Protein AF-U6SI05-F1 (afdb_monomer_lite)

Organism: NCBI:txid1188261

pLDDT: mean 92.86, std 5.34, range [65.56, 98.38]

Secondary structure (DSSP, 8-state):
--GGGTTTHHHHHHHHHHHHHS-SSHHHHHHHHHHHHHHHHHHHHHHHHHHHHHSS----PPPPP---SSHHHHHHHHHHHHHHHHHHHHHHHHHTTTS-HHHHHHHHHHHHHHHHHHHHHHHHTT-

Foldseek 3Di:
DLLVLCQALVQLLVLLQVLLVQPPDPLLNVLSVVLNVLSVVLNVLSQVLVCVVPVDGDDHNHDDHDHDPDSVRSLVVNLVSLVVSLVVLVVVLVVCVPPDPVSNVSSVVSNVSSVVNNVSSVVSVVD

Sequence (127 aa):
MLEDLMETESSDVLMIDYLSVISPSEQASFLWKQILESRRRHYDWLRSVYYQLNGRWPEVDQEIFRRPSSYEEGLTTQFTRTERRKLHMQSLMNQMLYASVYFSQSLQIIYNQLLYEELLLRHLRRF

Radius of gyration: 14.97 Å; chains: 1; bounding box: 37×19×43 Å

Structure (mmCIF, N/CA/C/O backbone):
data_AF-U6SI05-F1
#
_entry.id   AF-U6SI05-F1
#
loop_
_atom_site.group_PDB
_atom_site.id
_atom_site.type_symbol
_atom_site.label_atom_id
_atom_site.label_alt_id
_atom_site.label_comp_id
_atom_site.label_asym_id
_atom_site.label_entity_id
_atom_site.label_seq_id
_atom_site.pdbx_PDB_ins_code
_atom_site.Cartn_x
_atom_site.Cartn_y
_atom_site.Cartn_z
_atom_site.occupancy
_atom_site.B_iso_or_equiv
_atom_site.auth_seq_id
_atom_site.auth_comp_id
_atom_site.auth_asym_id
_atom_site.auth_atom_id
_atom_site.pdbx_PDB_model_num
ATOM 1 N N . MET A 1 1 ? 6.716 -8.276 -12.185 1.00 77.75 1 MET A N 1
ATOM 2 C CA . MET A 1 1 ? 7.319 -7.105 -12.852 1.00 77.75 1 MET A CA 1
ATOM 3 C C . MET A 1 1 ? 6.837 -5.832 -12.150 1.00 77.75 1 MET A C 1
ATOM 5 O O . MET A 1 1 ? 6.410 -5.949 -11.007 1.00 77.75 1 MET A O 1
ATOM 9 N N . LEU A 1 2 ? 6.981 -4.632 -12.733 1.00 85.75 2 LEU A N 1
ATOM 10 C CA . LEU A 1 2 ? 6.451 -3.389 -12.134 1.00 85.75 2 LEU A CA 1
ATOM 11 C C . LEU A 1 2 ? 4.914 -3.418 -12.079 1.00 85.75 2 LEU A C 1
ATOM 13 O O . LEU A 1 2 ? 4.325 -2.871 -11.154 1.00 85.75 2 LEU A O 1
ATOM 17 N N . GLU A 1 3 ? 4.287 -4.089 -13.044 1.00 89.94 3 GLU A N 1
ATOM 18 C CA . GLU A 1 3 ? 2.844 -4.305 -13.157 1.00 89.94 3 GLU A CA 1
ATOM 19 C C . GLU A 1 3 ? 2.244 -4.972 -11.919 1.00 89.94 3 GLU A C 1
ATOM 21 O O . GLU A 1 3 ? 1.262 -4.469 -11.383 1.00 89.94 3 GLU A O 1
ATOM 26 N N . ASP A 1 4 ? 2.880 -6.023 -11.403 1.00 87.81 4 ASP A N 1
ATOM 27 C CA . ASP A 1 4 ? 2.431 -6.762 -10.216 1.00 87.81 4 ASP A CA 1
ATOM 28 C C . ASP A 1 4 ? 2.287 -5.852 -8.978 1.00 87.81 4 ASP A C 1
ATOM 30 O O . ASP A 1 4 ? 1.471 -6.095 -8.092 1.00 87.81 4 ASP A O 1
ATOM 34 N N . LEU A 1 5 ? 3.082 -4.776 -8.892 1.00 88.81 5 LEU A N 1
ATOM 35 C CA . LEU A 1 5 ? 2.978 -3.807 -7.799 1.00 88.81 5 LEU A CA 1
ATOM 36 C C . LEU A 1 5 ? 1.733 -2.922 -7.921 1.00 88.81 5 LEU A C 1
ATOM 38 O O . LEU A 1 5 ? 1.327 -2.331 -6.922 1.00 88.81 5 LEU A O 1
ATOM 42 N N . MET A 1 6 ? 1.153 -2.818 -9.118 1.00 92.00 6 MET A N 1
ATOM 43 C CA . MET A 1 6 ? -0.005 -1.988 -9.460 1.00 92.00 6 MET A CA 1
ATOM 44 C C . MET A 1 6 ? -1.323 -2.778 -9.492 1.00 92.00 6 MET A C 1
ATOM 46 O O . MET A 1 6 ? -2.388 -2.163 -9.462 1.00 92.00 6 MET A O 1
ATOM 50 N N . GLU A 1 7 ? -1.286 -4.116 -9.474 1.00 92.12 7 GLU A N 1
ATOM 51 C CA . GLU A 1 7 ? -2.482 -4.982 -9.421 1.00 92.12 7 GLU A CA 1
ATOM 52 C C . GLU A 1 7 ? -3.375 -4.669 -8.213 1.00 92.12 7 GLU A C 1
ATOM 54 O O . GLU A 1 7 ? -4.600 -4.758 -8.284 1.00 92.12 7 GLU A O 1
ATOM 59 N N . THR A 1 8 ? -2.782 -4.255 -7.091 1.00 90.06 8 THR A N 1
ATOM 60 C CA . THR A 1 8 ? -3.529 -4.011 -5.851 1.00 90.06 8 THR A CA 1
ATOM 61 C C . THR A 1 8 ? -4.013 -2.571 -5.684 1.00 90.06 8 THR A C 1
ATOM 63 O O . THR A 1 8 ? -4.640 -2.300 -4.657 1.00 90.06 8 THR A O 1
ATOM 66 N N . GLU A 1 9 ? -3.763 -1.664 -6.645 1.00 88.69 9 GLU A N 1
ATOM 67 C CA . GLU A 1 9 ? -3.997 -0.211 -6.516 1.00 88.69 9 GLU A CA 1
ATOM 68 C C . GLU A 1 9 ? -5.390 0.126 -6.003 1.00 88.69 9 GLU A C 1
ATOM 70 O O . GLU A 1 9 ? -5.544 0.706 -4.921 1.00 88.69 9 GLU A O 1
ATOM 75 N N . SER A 1 10 ? -6.409 -0.316 -6.728 1.00 90.94 10 SER A N 1
ATOM 76 C CA . SER A 1 10 ? -7.801 -0.034 -6.384 1.00 90.94 10 SER A CA 1
ATOM 77 C C . SER A 1 10 ? -8.182 -0.663 -5.043 1.00 90.94 10 SER A C 1
ATOM 79 O O . SER A 1 10 ? -8.778 -0.011 -4.183 1.00 90.94 10 SER A O 1
ATOM 81 N N . SER A 1 11 ? -7.800 -1.927 -4.832 1.00 94.50 11 SER A N 1
ATOM 82 C CA . SER A 1 11 ? -8.168 -2.670 -3.624 1.00 94.50 11 SER A CA 1
ATOM 83 C C . SER A 1 11 ? -7.544 -2.091 -2.353 1.00 94.50 11 SER A C 1
ATOM 85 O O . SER A 1 11 ? -8.186 -2.085 -1.303 1.00 94.50 11 SER A O 1
ATOM 87 N N . ASP A 1 12 ? -6.310 -1.591 -2.432 1.00 94.94 12 ASP A N 1
ATOM 88 C CA . ASP A 1 12 ? -5.600 -1.034 -1.287 1.00 94.94 12 ASP A CA 1
ATOM 89 C C . ASP A 1 12 ? -6.138 0.33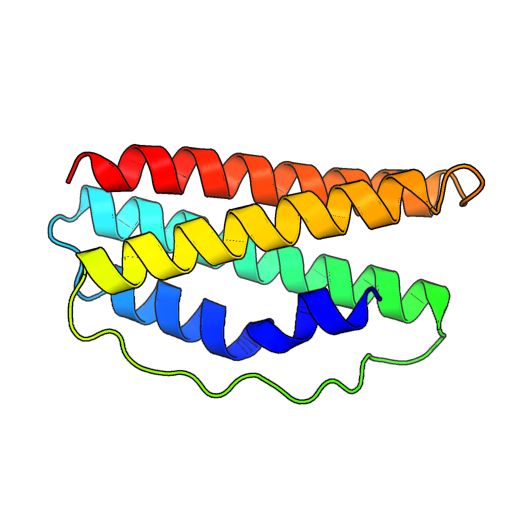7 -0.912 1.00 94.94 12 ASP A C 1
ATOM 91 O O . ASP A 1 12 ? -6.371 0.587 0.269 1.00 94.94 12 ASP A O 1
ATOM 95 N N . VAL A 1 13 ? -6.379 1.204 -1.898 1.00 96.00 13 VAL A N 1
ATOM 96 C CA . VAL A 1 13 ? -6.966 2.528 -1.660 1.00 96.00 13 VAL A CA 1
ATOM 97 C C . VAL A 1 13 ? -8.330 2.386 -0.984 1.00 96.00 13 VAL A C 1
ATOM 99 O O . VAL A 1 13 ? -8.575 3.047 0.022 1.00 96.00 13 VAL A O 1
ATOM 102 N N . LEU A 1 14 ? -9.181 1.478 -1.474 1.00 97.25 14 LEU A N 1
ATOM 103 C CA . LEU A 1 14 ? -10.499 1.218 -0.887 1.00 97.25 14 LEU A CA 1
ATOM 104 C C . LEU A 1 14 ? -10.412 0.601 0.515 1.00 97.25 14 LEU A C 1
ATOM 106 O O . LEU A 1 14 ? -11.160 0.995 1.406 1.00 97.25 14 LEU A O 1
ATOM 110 N N . MET A 1 15 ? -9.489 -0.339 0.735 1.00 97.50 15 MET A N 1
ATOM 111 C CA . MET A 1 15 ? -9.265 -0.941 2.052 1.00 97.50 15 MET A CA 1
ATOM 112 C C . MET A 1 15 ? -8.819 0.100 3.078 1.00 97.50 15 MET A C 1
ATOM 114 O O . MET A 1 15 ? -9.364 0.147 4.177 1.00 97.50 15 MET A O 1
ATOM 118 N N . ILE A 1 16 ? -7.839 0.933 2.729 1.00 97.75 16 ILE A N 1
ATOM 119 C CA . ILE A 1 16 ? -7.311 1.961 3.628 1.00 97.75 16 ILE A CA 1
ATOM 120 C C . ILE A 1 16 ? -8.383 3.015 3.929 1.00 97.75 16 ILE A C 1
ATOM 122 O O . ILE A 1 16 ? -8.551 3.393 5.088 1.00 97.75 16 ILE A O 1
ATOM 126 N N . ASP A 1 17 ? -9.130 3.457 2.914 1.00 97.81 17 ASP A N 1
ATOM 127 C CA . ASP A 1 17 ? -10.236 4.402 3.091 1.00 97.81 17 ASP A CA 1
ATOM 128 C C . ASP A 1 17 ? -11.298 3.833 4.043 1.00 97.81 17 ASP A C 1
ATOM 130 O O . ASP A 1 17 ? -11.627 4.458 5.052 1.00 97.81 17 ASP A O 1
ATOM 134 N N . TYR A 1 18 ? -11.729 2.589 3.815 1.00 98.00 18 TYR A N 1
ATOM 135 C CA . TYR A 1 18 ? -12.655 1.882 4.699 1.00 98.00 18 TYR A CA 1
ATOM 136 C C . TYR A 1 18 ? -12.130 1.778 6.141 1.00 98.00 18 TYR A C 1
ATOM 138 O O . TYR A 1 18 ? -12.859 2.085 7.087 1.00 98.00 18 TYR A O 1
ATOM 146 N N . LEU A 1 19 ? -10.863 1.392 6.328 1.00 98.19 19 LEU A N 1
ATOM 147 C CA . LEU A 1 19 ? -10.246 1.280 7.654 1.00 98.19 19 LEU A CA 1
ATOM 148 C C . LEU A 1 19 ? -10.152 2.628 8.366 1.00 98.19 19 LEU A C 1
ATOM 150 O O . LEU A 1 19 ? -10.334 2.677 9.582 1.00 98.19 19 LEU A O 1
ATOM 154 N N . SER A 1 20 ? -9.955 3.723 7.628 1.00 97.88 20 SER A N 1
ATOM 155 C CA . SER A 1 20 ? -9.966 5.075 8.192 1.00 97.88 20 SER A CA 1
ATOM 156 C C . SER A 1 20 ? -11.327 5.462 8.784 1.00 97.88 20 SER A C 1
ATOM 158 O O . SER A 1 20 ? -11.372 6.221 9.755 1.00 97.88 20 SER A O 1
ATOM 160 N N . VAL A 1 21 ? -12.423 4.916 8.240 1.00 97.12 21 VAL A N 1
ATOM 161 C CA . VAL A 1 21 ? -13.794 5.155 8.716 1.00 97.12 21 VAL A CA 1
ATOM 162 C C . VAL A 1 21 ? -14.121 4.285 9.924 1.00 97.12 21 VAL A C 1
ATOM 164 O O . VAL A 1 21 ? -14.682 4.776 10.897 1.00 97.12 21 VAL A O 1
ATOM 167 N N . ILE A 1 22 ? -13.760 3.000 9.885 1.00 96.94 22 ILE A N 1
ATOM 168 C CA . ILE A 1 22 ? -14.066 2.051 10.970 1.00 96.94 22 ILE A CA 1
ATOM 169 C C . ILE A 1 22 ? -12.996 2.007 12.073 1.00 96.94 22 ILE A C 1
ATOM 171 O O . ILE A 1 22 ? -12.964 1.072 12.870 1.00 96.94 22 ILE A O 1
ATOM 175 N N . SER A 1 23 ? -12.087 2.981 12.082 1.00 96.81 23 SER A N 1
ATOM 176 C CA . SER A 1 23 ? -10.980 3.056 13.034 1.00 96.81 23 SER A CA 1
ATOM 177 C C . SER A 1 23 ? -11.467 3.139 14.488 1.00 96.81 23 SER A C 1
ATOM 179 O O . SER A 1 23 ? -12.446 3.833 14.760 1.00 96.81 23 SER A O 1
ATOM 181 N N . PRO A 1 24 ? -10.762 2.507 15.446 1.00 96.00 24 PRO A N 1
ATOM 182 C CA . PRO A 1 24 ? -11.163 2.487 16.857 1.00 96.00 24 PRO A CA 1
ATOM 183 C C . PRO A 1 24 ? -10.962 3.831 17.576 1.00 96.00 24 PRO A C 1
ATOM 185 O O . PRO A 1 24 ? -11.476 4.029 18.674 1.00 96.00 24 PRO A O 1
ATOM 188 N N . SER A 1 25 ? -10.197 4.754 16.986 1.00 97.31 25 SER A N 1
ATOM 189 C CA . SER A 1 25 ? -9.910 6.072 17.550 1.00 97.31 25 SER A CA 1
ATOM 190 C C . SER A 1 25 ? -9.669 7.111 16.455 1.00 97.31 25 SER A C 1
ATOM 192 O O . SER A 1 25 ? -9.328 6.776 15.315 1.00 97.31 25 SER A O 1
ATOM 194 N N . GLU A 1 26 ? -9.791 8.393 16.806 1.00 97.06 26 GLU A N 1
ATOM 195 C CA . GLU A 1 26 ? -9.443 9.497 15.903 1.00 97.06 26 GLU A CA 1
ATOM 196 C C . GLU A 1 26 ? -7.959 9.470 15.524 1.00 97.06 26 GLU A C 1
ATOM 198 O O . GLU A 1 26 ? -7.608 9.734 14.374 1.00 97.06 26 GLU A O 1
ATOM 203 N N . GLN A 1 27 ? -7.085 9.093 16.464 1.00 97.62 27 GLN A N 1
ATOM 204 C CA . GLN A 1 27 ? -5.653 8.957 16.211 1.00 97.62 27 GLN A CA 1
ATOM 205 C C . GLN A 1 27 ? -5.378 7.855 15.181 1.00 97.62 27 GLN A C 1
ATOM 207 O O . GLN A 1 27 ? -4.590 8.068 14.261 1.00 97.62 27 GLN A O 1
ATOM 212 N N . ALA A 1 28 ? -6.052 6.705 15.283 1.00 98.06 28 ALA A N 1
ATOM 213 C CA . ALA A 1 28 ? -5.942 5.643 14.288 1.00 98.06 28 ALA A CA 1
ATOM 214 C C . ALA A 1 28 ? -6.483 6.094 12.920 1.00 98.06 28 ALA A C 1
ATOM 216 O O . ALA A 1 28 ? -5.811 5.913 11.904 1.00 98.06 28 ALA A O 1
ATOM 217 N N . SER A 1 29 ? -7.640 6.764 12.889 1.00 98.12 29 SER A N 1
ATOM 218 C CA . SER A 1 29 ? -8.212 7.314 11.650 1.00 98.12 29 SER A CA 1
ATOM 219 C C . SER A 1 29 ? -7.255 8.298 10.967 1.00 98.12 29 SER A C 1
ATOM 221 O O . SER A 1 29 ? -7.058 8.244 9.751 1.00 98.12 29 SER A O 1
ATOM 223 N N . PHE A 1 30 ? -6.600 9.166 11.743 1.00 98.12 30 PHE A N 1
ATOM 224 C CA . PHE A 1 30 ? -5.607 10.110 11.236 1.00 98.12 30 PHE A CA 1
ATOM 225 C C . PHE A 1 30 ? -4.402 9.401 10.602 1.00 98.12 30 PHE A C 1
ATOM 227 O O . PHE A 1 30 ? -4.012 9.740 9.484 1.00 98.12 30 PHE A O 1
ATOM 234 N N . LEU A 1 31 ? -3.849 8.382 11.267 1.00 98.38 31 LEU A N 1
ATOM 235 C CA . LEU A 1 31 ? -2.741 7.589 10.725 1.00 98.38 31 LEU A CA 1
ATOM 236 C C . LEU A 1 31 ? -3.138 6.871 9.426 1.00 98.38 31 LEU A C 1
ATOM 238 O O . LEU A 1 31 ? -2.369 6.874 8.465 1.00 98.38 31 LEU A O 1
ATOM 242 N N . TRP A 1 32 ? -4.351 6.317 9.344 1.00 98.38 32 TRP A N 1
ATOM 243 C CA . TRP A 1 32 ? -4.848 5.712 8.104 1.00 98.38 32 TRP A CA 1
ATOM 244 C C . TRP A 1 32 ? -4.969 6.712 6.956 1.00 98.38 32 TRP A C 1
ATOM 246 O O . TRP A 1 32 ? -4.598 6.383 5.832 1.00 98.38 32 TRP A O 1
ATOM 256 N N . LYS A 1 33 ? -5.417 7.943 7.219 1.00 98.12 33 LYS A N 1
ATOM 257 C CA . LYS A 1 33 ? -5.464 9.003 6.197 1.00 98.12 33 LYS A CA 1
ATOM 258 C C . LYS A 1 33 ? -4.068 9.366 5.685 1.00 98.12 33 LYS A C 1
ATOM 260 O O . LYS A 1 33 ? -3.891 9.532 4.482 1.00 98.12 33 LYS A O 1
ATOM 265 N N . GLN A 1 34 ? -3.061 9.400 6.559 1.00 98.19 34 GLN A N 1
ATOM 266 C CA . GLN A 1 34 ? -1.668 9.594 6.136 1.00 98.19 34 GLN A CA 1
ATOM 267 C C . GLN A 1 34 ? -1.167 8.447 5.244 1.00 98.19 34 GLN A C 1
ATOM 269 O O . GLN A 1 34 ? -0.516 8.693 4.225 1.00 98.19 34 GLN A O 1
ATOM 274 N N . ILE A 1 35 ? -1.510 7.198 5.585 1.00 98.00 35 ILE A N 1
ATOM 275 C CA . ILE A 1 35 ? -1.207 6.031 4.743 1.00 98.00 35 ILE A CA 1
ATOM 276 C C . ILE A 1 35 ? -1.922 6.147 3.393 1.00 98.00 35 ILE A C 1
ATOM 278 O O . ILE A 1 35 ? -1.301 5.897 2.365 1.00 98.00 35 ILE A O 1
ATOM 282 N N . LEU A 1 36 ? -3.192 6.563 3.367 1.00 97.69 36 LEU A N 1
ATOM 283 C CA . LEU A 1 36 ? -3.978 6.715 2.139 1.00 97.69 36 LEU A CA 1
ATOM 284 C C . LEU A 1 36 ? -3.316 7.683 1.155 1.00 97.69 36 LEU A C 1
ATOM 286 O O . LEU A 1 36 ? -3.168 7.379 -0.029 1.00 97.69 36 LEU A O 1
ATOM 290 N N . GLU A 1 37 ? -2.897 8.847 1.646 1.00 97.12 37 GLU A N 1
ATOM 291 C CA . GLU A 1 37 ? -2.204 9.846 0.836 1.00 97.12 37 GLU A CA 1
ATOM 292 C C . GLU A 1 37 ? -0.849 9.345 0.333 1.00 97.12 37 GLU A C 1
ATOM 294 O O . GLU A 1 37 ? -0.506 9.559 -0.832 1.00 97.12 37 GLU A O 1
ATOM 299 N N . SER A 1 38 ? -0.081 8.666 1.192 1.00 96.31 38 SER A N 1
ATOM 300 C CA . SER A 1 38 ? 1.181 8.038 0.791 1.00 96.31 38 SER A CA 1
ATOM 301 C C . SER A 1 38 ? 0.956 7.008 -0.310 1.00 96.31 38 SER A C 1
ATOM 303 O O . SER A 1 38 ? 1.637 7.047 -1.335 1.00 96.31 38 SER A O 1
ATOM 305 N N . ARG A 1 39 ? -0.064 6.161 -0.154 1.00 95.75 39 ARG A N 1
ATOM 306 C CA . ARG A 1 39 ? -0.353 5.067 -1.073 1.00 95.75 39 ARG A CA 1
ATOM 307 C C . ARG A 1 39 ? -0.771 5.564 -2.454 1.00 95.75 39 ARG A C 1
ATOM 309 O O . ARG A 1 39 ? -0.346 4.998 -3.455 1.00 95.75 39 ARG A O 1
ATOM 316 N N . ARG A 1 40 ? -1.546 6.649 -2.527 1.00 95.50 40 ARG A N 1
ATOM 317 C CA . ARG A 1 40 ? -1.880 7.303 -3.806 1.00 95.50 40 ARG A CA 1
ATOM 318 C C . ARG A 1 40 ? -0.629 7.823 -4.513 1.00 95.50 40 ARG A C 1
ATOM 320 O O . ARG A 1 40 ? -0.412 7.495 -5.675 1.00 95.50 40 ARG A O 1
ATOM 327 N N . ARG A 1 41 ? 0.241 8.540 -3.788 1.00 94.38 41 ARG A N 1
ATOM 328 C CA . ARG A 1 41 ? 1.519 9.027 -4.340 1.00 94.38 41 ARG A CA 1
ATOM 329 C C . ARG A 1 41 ? 2.413 7.885 -4.813 1.00 94.38 41 ARG A C 1
ATOM 331 O O . ARG A 1 41 ? 3.056 8.019 -5.847 1.00 94.38 41 ARG A O 1
ATOM 338 N N . HIS A 1 42 ? 2.449 6.779 -4.076 1.00 93.69 42 HIS A N 1
ATOM 339 C CA . HIS A 1 42 ? 3.177 5.578 -4.467 1.00 93.69 42 HIS A CA 1
ATOM 340 C C . HIS A 1 42 ? 2.699 5.081 -5.836 1.00 93.69 42 HIS A C 1
ATOM 342 O O . HIS A 1 42 ? 3.515 4.937 -6.747 1.00 93.69 42 HIS A O 1
ATOM 348 N N . TYR A 1 43 ? 1.394 4.890 -6.030 1.00 94.31 43 TYR A N 1
ATOM 349 C CA . TYR A 1 43 ? 0.880 4.436 -7.323 1.00 94.31 43 TYR A CA 1
ATOM 350 C C . TYR A 1 43 ? 1.112 5.434 -8.461 1.00 94.31 43 TYR A C 1
ATOM 352 O O . TYR A 1 43 ? 1.492 5.021 -9.556 1.00 94.31 43 TYR A O 1
ATOM 360 N N . ASP A 1 44 ? 0.992 6.738 -8.205 1.00 93.31 44 ASP A N 1
ATOM 361 C CA . ASP A 1 44 ? 1.321 7.762 -9.203 1.00 93.31 44 ASP A CA 1
ATOM 362 C C . ASP A 1 44 ? 2.796 7.679 -9.639 1.00 93.31 44 ASP A C 1
ATOM 364 O O . ASP A 1 44 ? 3.109 7.780 -10.832 1.00 93.31 44 ASP A O 1
ATOM 368 N N . TRP A 1 45 ? 3.709 7.431 -8.695 1.00 92.81 45 TRP A N 1
ATOM 369 C CA . TRP A 1 45 ? 5.122 7.197 -8.996 1.00 92.81 45 TRP A CA 1
ATOM 370 C C . TRP A 1 45 ? 5.344 5.909 -9.787 1.00 92.81 45 TRP A C 1
ATOM 372 O O . TRP A 1 45 ? 6.058 5.947 -10.789 1.00 92.81 45 TRP A O 1
ATOM 382 N N . LEU A 1 46 ? 4.726 4.790 -9.394 1.00 93.12 46 LEU A N 1
ATOM 383 C CA . LEU A 1 46 ? 4.829 3.522 -10.128 1.00 93.12 46 LEU A CA 1
ATOM 384 C C . LEU A 1 46 ? 4.363 3.673 -11.577 1.00 93.12 46 LEU A C 1
ATOM 386 O O . LEU A 1 46 ? 5.084 3.277 -12.494 1.00 93.12 46 LEU A O 1
ATOM 390 N N . ARG A 1 47 ? 3.205 4.307 -11.794 1.00 93.38 47 ARG A N 1
ATOM 391 C CA . ARG A 1 47 ? 2.660 4.567 -13.133 1.00 93.38 47 ARG A CA 1
ATOM 392 C C . ARG A 1 47 ? 3.586 5.466 -13.955 1.00 93.38 47 ARG A C 1
ATOM 394 O O . ARG A 1 47 ? 3.807 5.194 -15.133 1.00 93.38 47 ARG A O 1
ATOM 401 N N . SER A 1 48 ? 4.170 6.491 -13.334 1.00 91.75 48 SER A N 1
ATOM 402 C CA . SER A 1 48 ? 5.122 7.396 -13.996 1.00 91.75 48 SER A CA 1
ATOM 403 C C . SER A 1 48 ? 6.392 6.668 -14.440 1.00 91.75 48 SER A C 1
ATOM 405 O O . SER A 1 48 ? 6.806 6.787 -15.594 1.00 91.75 48 SER A O 1
ATOM 407 N N . VAL A 1 49 ? 6.972 5.861 -13.549 1.00 90.81 49 VAL A N 1
ATOM 408 C CA . VAL A 1 49 ? 8.156 5.040 -13.833 1.00 90.81 49 VAL A CA 1
ATOM 409 C C . VAL A 1 49 ? 7.862 4.025 -14.935 1.00 90.81 49 VAL A C 1
ATOM 411 O O . VAL A 1 49 ? 8.652 3.865 -15.866 1.00 90.81 49 VAL A O 1
ATOM 414 N N . TYR A 1 50 ? 6.702 3.371 -14.870 1.00 92.31 50 TYR A N 1
ATOM 415 C CA . TYR A 1 50 ? 6.270 2.425 -15.888 1.00 92.31 50 TYR A CA 1
A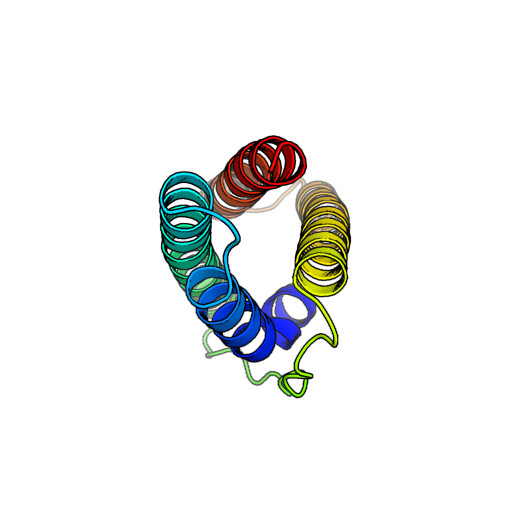TOM 416 C C . TYR A 1 50 ? 6.176 3.068 -17.272 1.00 92.31 50 TYR A C 1
ATOM 418 O O . TYR A 1 50 ? 6.710 2.528 -18.243 1.00 92.31 50 TYR A O 1
ATOM 426 N N . TYR A 1 51 ? 5.526 4.231 -17.359 1.00 92.69 51 TYR A N 1
ATOM 427 C CA . TYR A 1 51 ? 5.358 4.955 -18.613 1.00 92.69 51 TYR A CA 1
ATOM 428 C C . TYR A 1 51 ? 6.703 5.347 -19.222 1.00 92.69 51 TYR A C 1
ATOM 430 O O . TYR A 1 51 ? 6.912 5.196 -20.421 1.00 92.69 51 TYR A O 1
ATOM 438 N N . GLN A 1 52 ? 7.645 5.805 -18.401 1.00 88.94 52 GLN A N 1
ATOM 439 C CA . GLN A 1 52 ? 8.974 6.193 -18.870 1.00 88.94 52 GLN A CA 1
ATOM 440 C C . GLN A 1 52 ? 9.782 5.013 -19.412 1.00 88.94 52 GLN A C 1
ATOM 442 O O . GLN A 1 52 ? 10.558 5.194 -20.346 1.00 88.94 52 GLN A O 1
ATOM 447 N N . LEU A 1 53 ? 9.592 3.816 -18.855 1.00 87.81 53 LEU A N 1
ATOM 448 C CA . LEU A 1 53 ? 10.236 2.604 -19.355 1.00 87.81 53 LEU A CA 1
ATOM 449 C C . LEU A 1 53 ? 9.592 2.065 -20.635 1.00 87.81 53 LEU A C 1
ATOM 451 O O . LEU A 1 53 ? 10.299 1.591 -21.519 1.00 87.81 53 LEU A O 1
ATOM 455 N N . ASN A 1 54 ? 8.261 2.098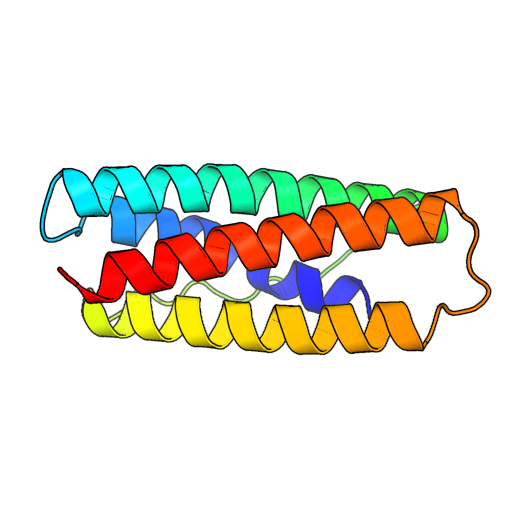 -20.720 1.00 91.25 54 ASN A N 1
ATOM 456 C CA . ASN A 1 54 ? 7.514 1.347 -21.733 1.00 91.25 54 ASN A CA 1
ATOM 457 C C . ASN A 1 54 ? 6.892 2.223 -22.830 1.00 91.25 54 ASN A C 1
ATOM 459 O O . ASN A 1 54 ? 6.400 1.696 -23.824 1.00 91.25 54 ASN A O 1
ATOM 463 N N . GLY A 1 55 ? 6.855 3.545 -22.650 1.00 93.81 55 GLY A N 1
ATOM 464 C CA . GLY A 1 55 ? 6.198 4.489 -23.561 1.00 93.81 55 GLY A CA 1
ATOM 465 C C . GLY A 1 55 ? 4.669 4.385 -23.592 1.00 93.81 55 GLY A C 1
ATOM 466 O O . GLY A 1 55 ? 4.033 4.980 -24.458 1.00 93.81 55 GLY A O 1
ATOM 467 N N . ARG A 1 56 ? 4.069 3.623 -22.671 1.00 93.69 56 ARG A N 1
ATOM 468 C CA . ARG A 1 56 ? 2.622 3.407 -22.557 1.00 93.69 56 ARG A CA 1
ATOM 469 C C . ARG A 1 56 ? 2.202 3.297 -21.098 1.00 93.69 56 ARG A C 1
ATOM 471 O O . ARG A 1 56 ? 3.015 2.962 -20.239 1.00 93.69 56 ARG A O 1
ATOM 478 N N . TRP A 1 57 ? 0.931 3.571 -20.829 1.00 90.81 57 TRP A N 1
ATOM 479 C CA . TRP A 1 57 ? 0.359 3.363 -19.502 1.00 90.81 57 TRP A CA 1
ATOM 480 C C . TRP A 1 57 ? 0.232 1.867 -19.189 1.00 90.81 57 TRP A C 1
ATOM 482 O O . TRP A 1 57 ? 0.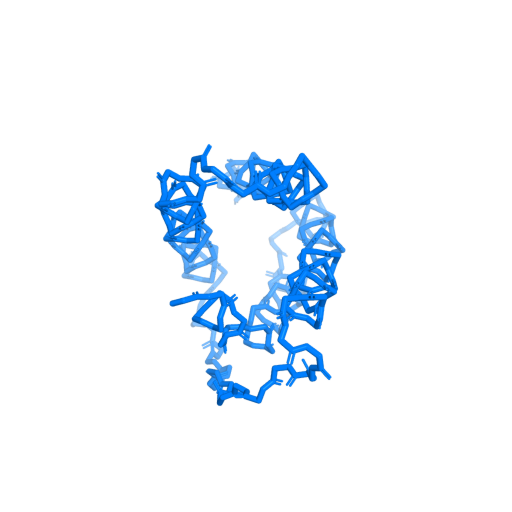079 1.066 -20.115 1.00 90.81 57 TRP A O 1
ATOM 492 N N . PRO A 1 58 ? 0.330 1.478 -17.908 1.00 91.19 58 PRO A N 1
ATOM 493 C CA . PRO A 1 58 ? 0.185 0.087 -17.518 1.00 91.19 58 PRO A CA 1
ATOM 494 C C . PRO A 1 58 ? -1.274 -0.355 -17.664 1.00 91.19 58 PRO A C 1
ATOM 496 O O . PRO A 1 58 ? -2.190 0.330 -17.211 1.00 91.19 58 PRO A O 1
ATOM 499 N N . GLU A 1 59 ? -1.476 -1.514 -18.283 1.00 91.38 59 GLU A N 1
ATOM 500 C CA . GLU A 1 59 ? -2.768 -2.196 -18.377 1.00 91.38 59 GLU A CA 1
ATOM 501 C C . GLU A 1 59 ? -2.718 -3.393 -17.432 1.00 91.38 59 GLU A C 1
ATOM 503 O O . GLU A 1 59 ? -2.095 -4.409 -17.735 1.00 91.38 59 GLU A O 1
ATOM 508 N N . VAL A 1 60 ? -3.300 -3.234 -16.245 1.00 89.25 60 VAL A N 1
ATOM 509 C CA . VAL A 1 60 ? -3.198 -4.218 -15.164 1.00 89.25 60 VAL A CA 1
ATOM 510 C C . VAL A 1 60 ? -4.596 -4.574 -14.693 1.00 89.25 60 VAL A C 1
ATOM 512 O O . VAL A 1 60 ? -5.382 -3.676 -14.377 1.00 89.25 60 VAL A O 1
ATOM 515 N N . ASP A 1 61 ? -4.896 -5.870 -14.632 1.00 90.38 61 ASP A N 1
ATOM 516 C CA . ASP A 1 61 ? -6.141 -6.344 -14.034 1.00 90.38 61 ASP A CA 1
ATOM 517 C C . ASP A 1 61 ? -6.106 -6.092 -12.523 1.00 90.38 61 ASP A C 1
ATOM 519 O O . ASP A 1 61 ? -5.146 -6.442 -11.835 1.00 90.38 61 ASP A O 1
ATOM 523 N N . GLN A 1 62 ? -7.122 -5.405 -12.015 1.00 90.94 62 GLN A N 1
ATOM 524 C CA . GLN A 1 62 ? -7.127 -4.921 -10.640 1.00 90.94 62 GLN A CA 1
ATOM 525 C C . GLN A 1 62 ? -7.682 -5.990 -9.704 1.00 90.94 62 GLN A C 1
ATOM 527 O O . GLN A 1 62 ? -8.757 -6.547 -9.937 1.00 90.94 62 GLN A O 1
ATOM 532 N N . GLU A 1 63 ? -7.004 -6.214 -8.578 1.00 91.06 63 GLU A N 1
ATOM 533 C CA . GLU A 1 63 ? -7.546 -7.059 -7.523 1.00 91.06 63 GLU A CA 1
ATOM 534 C C . GLU A 1 63 ? -8.904 -6.517 -7.057 1.00 91.06 63 GLU A C 1
ATOM 536 O O . GLU A 1 63 ? -9.077 -5.333 -6.747 1.00 91.06 63 GLU A O 1
ATOM 541 N N . ILE A 1 64 ? -9.876 -7.420 -6.944 1.00 92.06 64 ILE A N 1
ATOM 542 C CA . ILE A 1 64 ? -11.197 -7.082 -6.423 1.00 92.06 64 ILE A CA 1
ATOM 543 C C . ILE A 1 64 ? -11.063 -6.714 -4.945 1.00 92.06 64 ILE A C 1
ATOM 545 O O . ILE A 1 64 ? -10.547 -7.487 -4.132 1.00 92.06 64 ILE A O 1
ATOM 549 N N . PHE A 1 65 ? -11.591 -5.548 -4.576 1.00 93.56 65 PHE A N 1
ATOM 550 C CA . PHE A 1 65 ? -11.693 -5.154 -3.179 1.00 93.56 65 PHE A CA 1
ATOM 551 C C . PHE A 1 65 ? -12.579 -6.135 -2.400 1.00 93.56 65 PHE A C 1
ATOM 553 O O . PHE A 1 65 ? -13.759 -6.319 -2.702 1.00 93.56 65 PHE A O 1
ATOM 560 N N . ARG A 1 66 ? -12.006 -6.739 -1.358 1.00 92.69 66 ARG A N 1
ATOM 561 C CA . ARG A 1 66 ? -12.726 -7.564 -0.388 1.00 92.69 66 ARG A CA 1
ATOM 562 C C . ARG A 1 66 ? -12.757 -6.827 0.938 1.00 92.69 66 ARG A C 1
ATOM 564 O O . ARG A 1 66 ? -11.711 -6.595 1.541 1.00 92.69 66 ARG A O 1
ATOM 571 N N . ARG A 1 67 ? -13.958 -6.453 1.378 1.00 94.94 67 ARG A N 1
ATOM 572 C CA . ARG A 1 67 ? -14.162 -5.815 2.680 1.00 94.94 67 ARG A CA 1
ATOM 573 C C . ARG A 1 67 ? -13.672 -6.757 3.792 1.00 94.94 67 ARG A C 1
ATOM 575 O O . ARG A 1 67 ? -14.075 -7.920 3.782 1.00 94.94 67 ARG A O 1
ATOM 582 N N . PRO A 1 68 ? -12.863 -6.279 4.751 1.00 96.50 68 PRO A N 1
ATOM 583 C CA . PRO A 1 68 ? -12.420 -7.108 5.861 1.00 96.50 68 PRO A CA 1
ATOM 584 C C . PRO A 1 68 ? -13.573 -7.303 6.856 1.00 96.50 68 PRO A C 1
ATOM 586 O O . PRO A 1 68 ? -14.413 -6.414 7.038 1.00 96.50 68 PRO A O 1
ATOM 589 N N . SER A 1 69 ? -13.613 -8.456 7.519 1.00 96.31 69 SER A N 1
ATOM 590 C CA . SER A 1 69 ? -14.610 -8.781 8.546 1.00 96.31 69 SER A CA 1
ATOM 591 C C . SER A 1 69 ? -14.426 -7.965 9.828 1.00 96.31 69 SER A C 1
ATOM 593 O O . SER A 1 69 ? -15.379 -7.767 10.580 1.00 96.31 69 SER A O 1
ATOM 595 N N . SER A 1 70 ? -13.216 -7.451 10.065 1.00 96.94 70 SER A N 1
ATOM 596 C CA . SER A 1 70 ? -12.872 -6.637 11.229 1.00 96.94 70 SER A CA 1
ATOM 597 C C . SER A 1 70 ? -11.778 -5.615 10.916 1.00 96.94 70 SER A C 1
ATOM 599 O O . SER A 1 70 ? -11.078 -5.713 9.906 1.00 96.94 70 SER A O 1
ATOM 601 N N . TYR A 1 71 ? -11.616 -4.635 11.809 1.00 96.94 71 TYR A N 1
ATOM 602 C CA . TYR A 1 71 ? -10.509 -3.680 11.748 1.00 96.94 71 TYR A CA 1
ATOM 603 C C . TYR A 1 71 ? -9.142 -4.386 11.796 1.00 96.94 71 TYR A C 1
ATOM 605 O O . TYR A 1 71 ? -8.286 -4.120 10.956 1.00 96.94 71 TYR A O 1
ATOM 613 N N . GLU A 1 72 ? -8.970 -5.337 12.720 1.00 96.94 72 GLU A N 1
ATOM 614 C CA . GLU A 1 72 ? -7.708 -6.063 12.917 1.00 96.94 72 GLU A CA 1
ATOM 615 C C . GLU A 1 72 ? -7.321 -6.917 11.703 1.00 96.94 72 GLU A C 1
ATOM 617 O O . GLU A 1 72 ? -6.160 -6.942 11.285 1.00 96.94 72 GLU A O 1
ATOM 622 N N . GLU A 1 73 ? -8.300 -7.572 11.072 1.00 97.44 73 GLU A N 1
ATOM 623 C CA . GLU A 1 73 ? -8.062 -8.306 9.827 1.00 97.44 73 GLU A CA 1
ATOM 624 C C . GLU A 1 73 ? -7.600 -7.367 8.706 1.00 97.44 73 GLU A C 1
ATOM 626 O O . GLU A 1 73 ? -6.649 -7.678 7.982 1.00 97.44 73 GLU A O 1
ATOM 631 N N . GLY A 1 74 ? -8.239 -6.203 8.561 1.00 97.31 74 GLY A N 1
ATOM 632 C CA . GLY A 1 74 ? -7.852 -5.222 7.550 1.00 97.31 74 GLY A CA 1
ATOM 633 C C . GLY A 1 74 ? -6.460 -4.639 7.802 1.00 97.31 74 GLY A C 1
ATOM 634 O O . GLY A 1 74 ? -5.659 -4.541 6.869 1.00 97.31 74 GLY A O 1
ATOM 635 N N . LEU A 1 75 ? -6.128 -4.332 9.061 1.00 97.69 75 LEU A N 1
ATOM 636 C CA . LEU A 1 75 ? -4.793 -3.889 9.467 1.00 97.69 75 LEU A CA 1
ATOM 637 C C . LEU A 1 75 ? -3.734 -4.954 9.156 1.00 97.69 75 LEU A C 1
ATOM 639 O O . LEU A 1 75 ? -2.702 -4.647 8.554 1.00 97.69 75 LEU A O 1
ATOM 643 N N . THR A 1 76 ? -4.001 -6.212 9.510 1.00 97.19 76 THR A N 1
ATOM 644 C CA . THR A 1 76 ? -3.111 -7.343 9.216 1.00 97.19 76 THR A CA 1
ATOM 645 C C . THR A 1 76 ? -2.921 -7.518 7.712 1.00 97.19 76 THR A C 1
ATOM 647 O O . THR A 1 76 ? -1.789 -7.639 7.244 1.00 97.19 76 THR A O 1
ATOM 650 N N . THR A 1 77 ? -4.005 -7.435 6.939 1.00 96.06 77 THR A N 1
ATOM 651 C CA . THR A 1 77 ? -3.971 -7.515 5.473 1.00 96.06 77 THR A CA 1
ATOM 652 C C . THR A 1 77 ? -3.085 -6.422 4.878 1.00 96.06 77 THR A C 1
ATOM 654 O O . THR A 1 77 ? -2.217 -6.714 4.052 1.00 96.06 77 THR A O 1
ATOM 657 N N . GLN A 1 78 ? -3.247 -5.168 5.315 1.00 96.12 78 GLN A N 1
ATOM 658 C CA . GLN A 1 78 ? -2.409 -4.063 4.846 1.00 96.12 78 GLN A CA 1
ATOM 659 C C . GLN A 1 78 ? -0.944 -4.243 5.245 1.00 96.12 78 GLN A C 1
ATOM 661 O O . GLN A 1 78 ? -0.062 -4.009 4.421 1.00 96.12 78 GLN A O 1
ATOM 666 N N . PHE A 1 79 ? -0.666 -4.732 6.454 1.00 95.94 79 PHE A N 1
ATOM 667 C CA . PHE A 1 79 ? 0.696 -5.037 6.885 1.00 95.94 79 PHE A CA 1
ATOM 668 C C . PHE A 1 79 ? 1.358 -6.088 5.983 1.00 95.94 79 PHE A C 1
ATOM 670 O O . PHE A 1 79 ? 2.434 -5.849 5.437 1.00 95.94 79 PHE A O 1
ATOM 677 N N . THR A 1 80 ? 0.693 -7.224 5.753 1.00 95.06 80 THR A N 1
ATOM 678 C CA . THR A 1 80 ? 1.211 -8.302 4.898 1.00 95.06 80 THR A CA 1
ATOM 679 C C . THR A 1 80 ? 1.418 -7.844 3.454 1.00 95.06 80 THR A C 1
ATOM 681 O O . THR A 1 80 ? 2.434 -8.176 2.841 1.00 95.06 80 THR A O 1
ATOM 684 N N . ARG A 1 81 ? 0.491 -7.053 2.898 1.00 94.25 81 ARG A N 1
ATOM 685 C CA . ARG A 1 81 ? 0.622 -6.500 1.541 1.00 94.25 81 ARG A CA 1
ATOM 686 C C . ARG A 1 81 ? 1.773 -5.498 1.431 1.00 94.25 81 ARG A C 1
ATOM 688 O O . ARG A 1 81 ? 2.479 -5.488 0.425 1.00 94.25 81 ARG A O 1
ATOM 695 N N . THR A 1 82 ? 1.974 -4.648 2.436 1.00 94.88 82 THR A N 1
ATOM 696 C CA . THR A 1 82 ? 3.109 -3.708 2.480 1.00 94.88 82 THR A CA 1
ATOM 697 C C . THR A 1 82 ? 4.442 -4.454 2.556 1.00 94.88 82 THR A C 1
ATOM 699 O O . THR A 1 82 ? 5.344 -4.152 1.776 1.00 94.88 82 THR A O 1
ATOM 702 N N . GLU A 1 83 ? 4.550 -5.491 3.391 1.00 93.56 83 GLU A N 1
ATOM 703 C CA . GLU A 1 83 ? 5.759 -6.325 3.472 1.00 93.56 83 GLU A CA 1
ATOM 704 C C . GLU A 1 83 ? 6.065 -7.035 2.149 1.00 93.56 83 GLU A C 1
ATOM 706 O O . GLU A 1 83 ? 7.198 -6.988 1.666 1.00 93.56 83 GLU A O 1
ATOM 711 N N . ARG A 1 84 ? 5.051 -7.621 1.496 1.00 93.38 84 ARG A N 1
ATOM 712 C CA . ARG A 1 84 ? 5.224 -8.250 0.178 1.00 93.38 84 ARG A CA 1
ATOM 713 C C . ARG A 1 84 ? 5.744 -7.253 -0.860 1.00 93.38 84 ARG A C 1
ATOM 715 O O . ARG A 1 84 ? 6.688 -7.567 -1.582 1.00 93.38 84 ARG A O 1
ATOM 722 N N . ARG A 1 85 ? 5.175 -6.044 -0.912 1.00 93.06 85 ARG A N 1
ATOM 723 C CA . ARG A 1 85 ? 5.625 -4.993 -1.840 1.00 93.06 85 ARG A CA 1
ATOM 724 C C . ARG A 1 85 ? 7.044 -4.531 -1.571 1.00 93.06 85 ARG A C 1
ATOM 726 O O . ARG A 1 85 ? 7.776 -4.300 -2.525 1.00 93.06 85 ARG A O 1
ATOM 733 N N . LYS A 1 86 ? 7.458 -4.423 -0.307 1.00 93.38 86 LYS A N 1
ATOM 734 C CA . LYS A 1 86 ? 8.852 -4.103 0.026 1.00 93.38 86 LYS A CA 1
ATOM 735 C C . LYS A 1 86 ? 9.812 -5.151 -0.520 1.00 93.38 86 LYS A C 1
ATOM 737 O O . LYS A 1 86 ? 10.790 -4.780 -1.159 1.00 93.38 86 LYS A O 1
ATOM 742 N N . LEU A 1 87 ? 9.522 -6.434 -0.302 1.00 92.81 87 LEU A N 1
ATOM 743 C CA . LEU A 1 87 ? 10.353 -7.529 -0.812 1.00 92.81 87 LEU A CA 1
ATOM 744 C C . LEU A 1 87 ? 10.425 -7.509 -2.342 1.00 92.81 87 LEU A C 1
ATOM 746 O O . LEU A 1 87 ? 11.498 -7.663 -2.925 1.00 92.81 87 LEU A O 1
ATOM 750 N N . HIS A 1 88 ? 9.294 -7.256 -2.999 1.00 91.94 88 HIS A N 1
ATOM 751 C CA . HIS A 1 88 ? 9.244 -7.126 -4.451 1.00 91.94 88 HIS A CA 1
ATOM 752 C C . HIS A 1 88 ? 10.056 -5.921 -4.942 1.00 91.94 88 HIS A C 1
ATOM 754 O O . HIS A 1 88 ? 10.885 -6.064 -5.837 1.00 91.94 88 HIS A O 1
ATOM 760 N N . MET A 1 89 ? 9.905 -4.757 -4.311 1.00 90.81 89 MET A N 1
ATOM 761 C CA 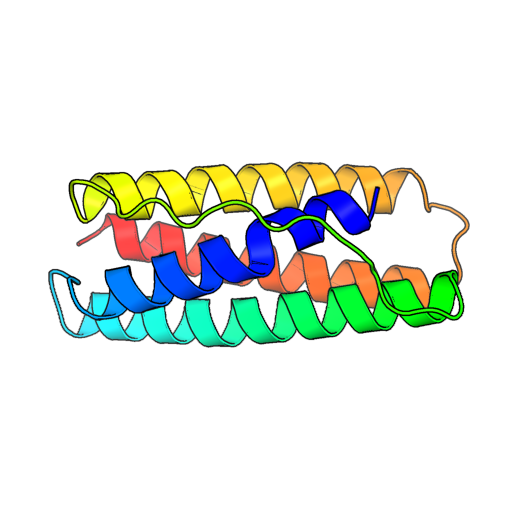. MET A 1 89 ? 10.670 -3.557 -4.649 1.00 90.81 89 MET A CA 1
ATOM 762 C C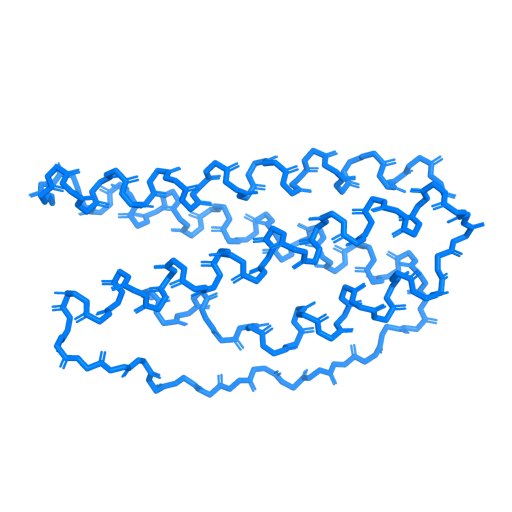 . MET A 1 89 ? 12.177 -3.778 -4.480 1.00 90.81 89 MET A C 1
ATOM 764 O O . MET A 1 89 ? 12.948 -3.448 -5.375 1.00 90.81 89 MET A O 1
ATOM 768 N N . GLN A 1 90 ? 12.602 -4.412 -3.385 1.00 91.44 90 GLN A N 1
ATOM 769 C CA . GLN A 1 90 ? 14.003 -4.788 -3.173 1.00 91.44 90 GLN A CA 1
ATOM 770 C C . GLN A 1 90 ? 14.514 -5.719 -4.278 1.00 91.44 90 GLN A C 1
ATOM 772 O O . GLN A 1 90 ? 15.612 -5.519 -4.794 1.00 91.44 90 GLN A O 1
ATOM 777 N N . SER A 1 91 ? 13.711 -6.708 -4.685 1.00 90.62 91 SER A N 1
ATOM 778 C CA . SER A 1 91 ? 14.056 -7.586 -5.806 1.00 90.62 91 SER A CA 1
ATOM 779 C C . SER A 1 91 ? 14.219 -6.805 -7.112 1.00 90.62 91 SER A C 1
ATOM 781 O O . SER A 1 91 ? 15.179 -7.047 -7.839 1.00 90.62 91 SER A O 1
ATOM 783 N N . LEU A 1 92 ? 13.320 -5.863 -7.413 1.00 88.12 92 LEU A N 1
ATOM 784 C CA . LEU A 1 92 ? 13.410 -5.026 -8.615 1.00 88.12 92 LEU A CA 1
ATOM 785 C C . LEU A 1 92 ? 14.654 -4.135 -8.588 1.00 88.12 92 LEU A C 1
ATOM 787 O O . LEU A 1 92 ? 15.387 -4.083 -9.572 1.00 88.12 92 LEU A O 1
ATOM 791 N N . MET A 1 93 ? 14.936 -3.491 -7.455 1.00 89.19 93 MET A N 1
ATOM 792 C CA . MET A 1 93 ? 16.133 -2.666 -7.275 1.00 89.19 93 MET A CA 1
ATOM 793 C C . MET A 1 93 ? 17.421 -3.483 -7.473 1.00 89.19 93 MET A C 1
ATOM 795 O O . MET A 1 93 ? 18.346 -3.012 -8.129 1.00 89.19 93 MET A O 1
ATOM 799 N N . ASN A 1 94 ? 17.461 -4.729 -6.988 1.00 87.25 94 ASN A N 1
ATOM 800 C CA . ASN A 1 94 ? 18.607 -5.630 -7.161 1.00 87.25 94 ASN A CA 1
ATOM 801 C C . ASN A 1 94 ? 18.754 -6.173 -8.591 1.00 87.25 94 ASN A C 1
ATOM 803 O O . ASN A 1 94 ? 19.862 -6.475 -9.022 1.00 87.25 94 ASN A O 1
ATOM 807 N N . GLN A 1 95 ? 17.662 -6.327 -9.340 1.00 85.25 95 GLN A N 1
ATOM 808 C CA . GLN A 1 95 ? 17.723 -6.739 -10.749 1.00 85.25 95 GLN A CA 1
ATOM 809 C C . GLN A 1 95 ? 18.183 -5.593 -11.659 1.00 85.25 95 GLN A C 1
ATOM 811 O O . GLN A 1 95 ? 18.750 -5.824 -12.724 1.00 85.25 95 GLN A O 1
ATOM 816 N N . MET A 1 96 ? 17.976 -4.354 -11.220 1.00 78.56 96 MET A N 1
ATOM 817 C CA . MET A 1 96 ? 18.196 -3.133 -11.991 1.00 78.56 96 MET A CA 1
ATOM 818 C C . MET A 1 96 ? 19.525 -2.445 -11.635 1.00 78.56 96 MET A C 1
ATOM 820 O O . MET A 1 96 ? 19.644 -1.228 -11.747 1.00 78.56 96 MET A O 1
ATOM 824 N N . LEU A 1 97 ? 20.551 -3.217 -11.248 1.00 65.56 97 LEU A N 1
ATOM 825 C CA . LEU A 1 97 ? 21.871 -2.711 -10.822 1.00 65.56 97 LEU A CA 1
ATOM 826 C C . LEU A 1 97 ? 22.570 -1.807 -11.854 1.00 65.56 97 LEU A C 1
ATOM 828 O O . LEU A 1 97 ? 23.411 -0.994 -11.478 1.00 65.56 97 LEU A O 1
ATOM 832 N N . TYR A 1 98 ? 22.214 -1.929 -13.136 1.00 70.88 98 TYR A N 1
ATOM 833 C CA . TYR A 1 98 ? 22.751 -1.119 -14.238 1.00 70.88 98 TYR A CA 1
ATOM 834 C C . TYR A 1 98 ? 21.728 -0.150 -14.843 1.00 70.88 98 TYR A C 1
ATOM 836 O O . TYR A 1 98 ? 21.949 0.383 -15.932 1.00 70.88 98 TYR A O 1
ATOM 844 N N . ALA A 1 99 ? 20.589 0.062 -14.183 1.00 76.25 99 ALA A N 1
ATOM 845 C CA . ALA A 1 99 ? 19.605 1.022 -14.653 1.00 76.25 99 ALA A CA 1
ATOM 846 C C . ALA A 1 99 ? 20.129 2.463 -14.552 1.00 76.25 99 ALA A C 1
ATOM 848 O O . ALA A 1 99 ? 21.094 2.764 -13.844 1.00 76.25 99 ALA A O 1
ATOM 849 N N . SER A 1 100 ? 19.484 3.372 -15.284 1.00 84.38 100 SER A N 1
ATOM 850 C CA . SER A 1 100 ? 19.846 4.788 -15.254 1.00 84.38 100 SER A CA 1
ATOM 851 C C . SER A 1 100 ? 19.728 5.359 -13.836 1.00 84.38 100 SER A C 1
ATOM 853 O O . SER A 1 100 ? 18.870 4.949 -13.054 1.00 84.38 100 SER A O 1
ATOM 855 N N . VAL A 1 101 ? 20.559 6.357 -13.512 1.00 85.94 101 VAL A N 1
ATOM 856 C CA . VAL A 1 101 ? 20.524 7.047 -12.205 1.00 85.94 101 VAL A CA 1
ATOM 857 C C . VAL A 1 101 ? 19.117 7.540 -11.877 1.00 85.94 101 VAL A C 1
ATOM 859 O O . VAL A 1 101 ? 18.656 7.389 -10.749 1.00 85.94 101 VAL A O 1
ATOM 862 N N . TYR A 1 102 ? 18.430 8.083 -12.882 1.00 84.69 102 TYR A N 1
ATOM 863 C CA . TYR A 1 102 ? 17.053 8.535 -12.758 1.00 84.69 102 TYR A CA 1
ATOM 864 C C . TYR A 1 102 ? 16.126 7.402 -12.296 1.00 84.69 102 TYR A C 1
ATOM 866 O O . TYR A 1 102 ? 15.409 7.553 -11.311 1.00 84.69 102 TYR A O 1
ATOM 874 N N . PHE A 1 103 ? 16.194 6.242 -12.950 1.00 85.19 103 PHE A N 1
ATOM 875 C CA . PHE A 1 103 ? 15.353 5.100 -12.613 1.00 85.19 103 PHE A CA 1
ATOM 876 C C . PHE A 1 103 ? 15.631 4.572 -11.200 1.00 85.19 103 PHE A C 1
ATOM 878 O O . PHE A 1 103 ? 14.704 4.355 -10.420 1.00 85.19 103 PHE A O 1
ATOM 885 N N . SER A 1 104 ? 16.907 4.446 -10.831 1.00 86.62 104 SER A N 1
ATOM 886 C CA . SER A 1 104 ? 17.314 4.028 -9.486 1.00 86.62 104 SER A CA 1
ATOM 887 C C . SER A 1 104 ? 16.812 4.993 -8.406 1.00 86.62 104 SER A C 1
ATOM 889 O O . SER A 1 104 ? 16.338 4.555 -7.357 1.00 86.62 104 SER A O 1
ATOM 891 N N . GLN A 1 105 ? 16.850 6.304 -8.665 1.00 89.50 105 GLN A N 1
ATOM 892 C CA . GLN A 1 105 ? 16.297 7.314 -7.757 1.00 89.50 105 GLN A CA 1
ATOM 893 C C . GLN A 1 105 ? 14.776 7.201 -7.630 1.00 89.50 105 GLN A C 1
ATOM 895 O O . GLN A 1 105 ? 14.257 7.271 -6.516 1.00 89.50 105 GLN A O 1
ATOM 900 N N . SER A 1 106 ? 14.055 6.983 -8.733 1.00 89.50 106 SER A N 1
ATOM 901 C CA . SER A 1 106 ? 12.603 6.795 -8.695 1.00 89.50 106 SER A CA 1
ATOM 902 C C . SER A 1 106 ? 12.207 5.563 -7.881 1.00 89.50 106 SER A C 1
ATOM 904 O O . SER A 1 106 ? 11.337 5.664 -7.016 1.00 89.50 106 SER A O 1
ATOM 906 N N . LEU A 1 107 ? 12.881 4.423 -8.075 1.00 89.00 107 LEU A N 1
ATOM 907 C CA . LEU A 1 107 ? 12.633 3.223 -7.267 1.00 89.00 107 LEU A CA 1
ATOM 908 C C . LEU A 1 107 ? 12.939 3.458 -5.782 1.00 89.00 107 LEU A C 1
ATOM 910 O O . LEU A 1 107 ? 12.174 3.026 -4.921 1.00 89.00 107 LEU A O 1
ATOM 914 N N . GLN A 1 108 ? 14.006 4.197 -5.466 1.00 91.31 108 GLN A N 1
ATOM 915 C CA . GLN A 1 108 ? 14.339 4.544 -4.085 1.00 91.31 108 GLN A CA 1
ATOM 916 C C . GLN A 1 108 ? 13.263 5.422 -3.425 1.00 91.31 108 GLN A C 1
ATOM 918 O O . GLN A 1 108 ? 12.940 5.210 -2.256 1.00 91.31 108 GLN A O 1
ATOM 923 N N . ILE A 1 109 ? 12.689 6.391 -4.148 1.00 92.56 109 ILE A N 1
ATOM 924 C CA . ILE A 1 109 ? 11.584 7.228 -3.647 1.00 92.56 109 ILE A CA 1
ATOM 925 C C . ILE A 1 109 ? 10.379 6.354 -3.295 1.00 92.56 109 ILE A C 1
ATOM 927 O O . ILE A 1 109 ? 9.824 6.485 -2.202 1.00 92.56 109 ILE A O 1
ATOM 931 N N . ILE A 1 110 ? 10.012 5.438 -4.191 1.00 92.31 110 ILE A N 1
ATOM 932 C CA . ILE A 1 110 ? 8.895 4.514 -3.986 1.00 92.31 110 ILE A CA 1
ATOM 933 C C . ILE A 1 110 ? 9.159 3.608 -2.774 1.00 92.31 110 ILE A C 1
ATOM 935 O O . ILE A 1 110 ? 8.305 3.443 -1.902 1.00 92.31 110 ILE A O 1
ATOM 939 N N . TYR A 1 111 ? 10.371 3.063 -2.666 1.00 93.56 111 TYR A N 1
ATOM 940 C CA . TYR A 1 111 ? 10.761 2.230 -1.533 1.00 93.56 111 TYR A CA 1
ATOM 941 C C . TYR A 1 111 ? 10.708 2.991 -0.197 1.00 93.56 111 TYR A C 1
ATOM 943 O O . TYR A 1 111 ? 10.223 2.461 0.802 1.00 93.56 111 TYR A O 1
ATOM 951 N N . ASN A 1 112 ? 11.127 4.257 -0.168 1.00 94.50 112 ASN A N 1
ATOM 952 C CA . ASN A 1 112 ? 11.052 5.085 1.039 1.00 94.50 112 ASN A CA 1
ATOM 953 C C . ASN A 1 112 ? 9.602 5.346 1.484 1.00 94.50 112 ASN A C 1
ATOM 955 O O . ASN A 1 112 ? 9.334 5.384 2.686 1.00 94.50 112 ASN A O 1
ATOM 959 N N . GLN A 1 113 ? 8.660 5.489 0.546 1.00 94.31 113 GLN A N 1
ATOM 960 C CA . GLN A 1 113 ? 7.232 5.610 0.868 1.00 94.31 113 GLN A CA 1
ATOM 961 C C . GLN A 1 113 ? 6.693 4.332 1.521 1.00 94.31 113 GLN A C 1
ATOM 963 O O . GLN A 1 113 ? 5.976 4.412 2.515 1.00 94.31 113 GLN A O 1
ATOM 968 N N . LEU A 1 114 ? 7.108 3.155 1.043 1.00 94.25 114 LEU A N 1
ATOM 969 C CA . LEU A 1 114 ? 6.758 1.877 1.671 1.00 94.25 114 LEU A CA 1
ATOM 970 C C . LEU A 1 114 ? 7.285 1.757 3.109 1.00 94.25 114 LEU A C 1
ATOM 972 O O . LEU A 1 114 ? 6.567 1.276 3.984 1.00 94.25 114 LEU A O 1
ATOM 976 N N . LEU A 1 115 ? 8.517 2.207 3.369 1.00 95.69 115 LEU A N 1
ATOM 977 C CA . LEU A 1 115 ? 9.082 2.222 4.725 1.00 95.69 115 LEU A CA 1
ATOM 978 C C . LEU A 1 115 ? 8.321 3.173 5.656 1.00 95.69 115 LEU A C 1
ATOM 980 O O . LEU A 1 115 ? 8.082 2.850 6.820 1.00 95.69 115 LEU A O 1
ATOM 984 N N . TYR A 1 116 ? 7.924 4.338 5.143 1.00 96.69 116 TYR A N 1
ATOM 985 C CA . TYR A 1 116 ? 7.093 5.281 5.882 1.00 96.69 116 TYR A CA 1
ATOM 986 C C . TYR A 1 116 ? 5.729 4.673 6.239 1.00 96.69 116 TYR A C 1
ATOM 988 O O . TYR A 1 116 ? 5.326 4.703 7.401 1.00 96.69 116 TYR A O 1
ATOM 996 N N . GLU A 1 117 ? 5.046 4.056 5.274 1.00 96.50 117 GLU A N 1
ATOM 997 C CA . GLU A 1 117 ? 3.759 3.389 5.500 1.00 96.50 117 GLU A CA 1
ATOM 998 C C . GLU A 1 117 ? 3.868 2.250 6.515 1.00 96.50 117 GLU A C 1
ATOM 1000 O O . GLU A 1 117 ? 3.012 2.118 7.387 1.00 96.50 117 GLU A O 1
ATOM 1005 N N . GLU A 1 118 ? 4.933 1.450 6.454 1.00 96.12 118 GLU A N 1
ATOM 1006 C CA . GLU A 1 118 ? 5.186 0.393 7.432 1.00 96.12 118 GLU A CA 1
ATOM 1007 C C . GLU A 1 118 ? 5.308 0.953 8.855 1.00 96.12 118 GLU A C 1
ATOM 1009 O O . GLU A 1 118 ? 4.737 0.392 9.794 1.00 96.12 118 GLU A O 1
ATOM 1014 N N . LEU A 1 119 ? 6.019 2.070 9.033 1.00 97.31 119 LEU A N 1
ATOM 1015 C CA . LEU A 1 119 ? 6.140 2.723 10.333 1.00 97.31 119 LEU A CA 1
ATOM 1016 C C . LEU A 1 119 ? 4.764 3.138 10.869 1.00 97.31 119 LEU A C 1
ATOM 1018 O O . LEU A 1 119 ? 4.444 2.839 12.021 1.00 97.31 119 LEU A O 1
ATOM 1022 N N . LEU A 1 120 ? 3.919 3.743 10.031 1.00 97.75 120 LEU A N 1
ATOM 1023 C CA . LEU A 1 120 ? 2.550 4.101 10.411 1.00 97.75 120 LEU A CA 1
ATOM 1024 C C . LEU A 1 120 ? 1.706 2.865 10.763 1.00 97.75 120 LEU A C 1
ATOM 1026 O O . LEU A 1 120 ? 1.023 2.860 11.787 1.00 97.75 120 LEU A O 1
ATOM 1030 N N . LEU A 1 121 ? 1.803 1.785 9.983 1.00 97.31 121 LEU A N 1
ATOM 1031 C CA . LEU A 1 121 ? 1.112 0.520 10.259 1.00 97.31 121 LEU A CA 1
ATOM 1032 C C . LEU A 1 121 ? 1.558 -0.109 11.588 1.00 97.31 121 LEU A C 1
ATOM 1034 O O . LEU A 1 121 ? 0.737 -0.653 12.327 1.00 97.31 121 LEU A O 1
ATOM 1038 N N . ARG A 1 122 ? 2.843 -0.003 11.948 1.00 96.75 122 ARG A N 1
ATOM 1039 C CA . ARG A 1 122 ? 3.345 -0.441 13.263 1.00 96.75 122 ARG A CA 1
ATOM 1040 C C . ARG A 1 122 ? 2.773 0.395 14.407 1.00 96.75 122 ARG A C 1
ATOM 1042 O O . ARG A 1 122 ? 2.538 -0.150 15.483 1.00 96.75 122 ARG A O 1
ATOM 1049 N N . HIS A 1 123 ? 2.546 1.693 14.199 1.00 96.75 123 HIS A N 1
ATOM 1050 C CA . HIS A 1 123 ? 1.859 2.537 15.180 1.00 96.75 123 HIS A CA 1
ATOM 1051 C C . HIS A 1 123 ? 0.381 2.167 15.320 1.00 96.75 123 HIS A C 1
ATOM 1053 O O . HIS A 1 123 ? -0.122 2.131 16.440 1.00 96.75 123 HIS A O 1
ATOM 1059 N N . LEU A 1 124 ? -0.284 1.828 14.214 1.00 96.88 124 LEU A N 1
ATOM 1060 C CA . LEU A 1 124 ? -1.689 1.422 14.204 1.00 96.88 124 LEU A CA 1
ATOM 1061 C C . LEU A 1 124 ? -1.968 0.149 15.013 1.00 96.88 124 LEU A C 1
ATOM 1063 O O . LEU A 1 124 ? -3.033 0.055 15.604 1.00 96.88 124 LEU A O 1
ATOM 1067 N N . ARG A 1 125 ? -1.003 -0.773 15.129 1.00 93.94 125 ARG A N 1
ATOM 1068 C CA . ARG A 1 125 ? -1.109 -1.988 15.969 1.00 93.94 125 ARG A CA 1
ATOM 1069 C C . ARG A 1 125 ? -1.194 -1.731 17.478 1.00 93.94 125 ARG A C 1
ATOM 1071 O O . ARG A 1 125 ? -1.298 -2.675 18.253 1.00 93.94 125 ARG A O 1
ATOM 1078 N N . ARG A 1 126 ? -1.039 -0.481 17.916 1.00 92.31 126 ARG A N 1
ATOM 1079 C CA . ARG A 1 126 ? -1.127 -0.095 19.333 1.00 92.31 126 ARG A CA 1
ATOM 1080 C C . ARG A 1 126 ? -2.537 0.344 19.744 1.00 92.31 126 ARG A C 1
ATOM 1082 O O . ARG A 1 126 ? -2.718 0.675 20.912 1.00 92.31 126 ARG A O 1
ATOM 1089 N N . PHE A 1 127 ? -3.471 0.398 18.795 1.00 87.75 127 PHE A N 1
ATOM 1090 C CA . PHE A 1 127 ? -4.882 0.726 18.993 1.00 87.75 127 PHE A CA 1
ATOM 1091 C C . PHE A 1 127 ? -5.727 -0.532 18.835 1.00 87.75 127 PHE A C 1
ATOM 1093 O O . PHE A 1 127 ? -6.725 -0.639 19.576 1.00 87.75 127 PHE A O 1
#